Protein AF-A0A2W0ATB3-F1 (afdb_monomer_lite)

Structure (mmCIF, N/CA/C/O backbone):
data_AF-A0A2W0ATB3-F1
#
_entry.id   AF-A0A2W0ATB3-F1
#
loop_
_atom_site.group_PDB
_atom_site.id
_atom_site.type_symbol
_atom_site.label_atom_id
_atom_site.label_alt_id
_atom_site.label_comp_id
_atom_site.label_asym_id
_atom_site.label_entity_id
_atom_site.label_seq_id
_atom_site.pdbx_PDB_ins_code
_atom_site.Cartn_x
_atom_site.Cartn_y
_atom_site.Cartn_z
_atom_site.occupancy
_atom_site.B_iso_or_equiv
_atom_site.auth_seq_id
_atom_site.auth_comp_id
_atom_site.auth_asym_id
_atom_site.auth_atom_id
_atom_site.pdbx_PDB_model_num
ATOM 1 N N . MET A 1 1 ? 67.697 8.873 -53.283 1.00 38.81 1 MET A N 1
ATOM 2 C CA . MET A 1 1 ? 66.887 9.672 -52.336 1.00 38.81 1 MET A CA 1
ATOM 3 C C . MET A 1 1 ? 65.669 8.845 -51.968 1.00 38.81 1 MET A C 1
ATOM 5 O O . MET A 1 1 ? 64.974 8.389 -52.862 1.00 38.81 1 MET A O 1
ATOM 9 N N . SER A 1 2 ? 65.524 8.535 -50.680 1.00 44.28 2 SE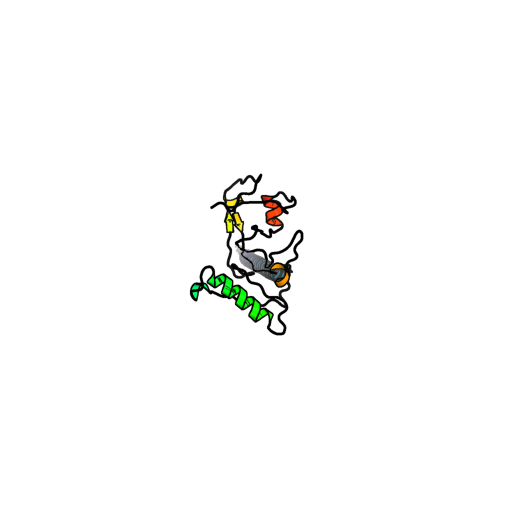R A N 1
ATOM 10 C CA . SER A 1 2 ? 64.507 7.636 -50.125 1.00 44.28 2 SER A CA 1
ATOM 11 C C . SER A 1 2 ? 63.321 8.458 -49.618 1.00 44.28 2 SER A C 1
ATOM 13 O O . SER A 1 2 ? 63.516 9.324 -48.772 1.00 44.28 2 SER A O 1
ATOM 15 N N . GLU A 1 3 ? 62.111 8.182 -50.102 1.00 46.44 3 GLU A N 1
ATOM 16 C CA . GLU A 1 3 ? 60.864 8.548 -49.421 1.00 46.44 3 GLU A CA 1
ATOM 17 C C . GLU A 1 3 ? 59.972 7.299 -49.367 1.00 46.44 3 GLU A C 1
ATOM 19 O O . GLU A 1 3 ? 59.231 6.989 -50.296 1.00 46.44 3 GLU A O 1
ATOM 24 N N . SER A 1 4 ? 60.048 6.563 -48.257 1.00 47.72 4 SER A N 1
ATOM 25 C CA . SER A 1 4 ? 59.028 5.585 -47.874 1.00 47.72 4 SER A CA 1
ATOM 26 C C . SER A 1 4 ? 58.082 6.265 -46.886 1.00 47.72 4 SER A C 1
ATOM 28 O O . SER A 1 4 ? 58.390 6.412 -45.704 1.00 47.72 4 SER A O 1
ATOM 30 N N . ARG A 1 5 ? 56.944 6.761 -47.385 1.00 52.16 5 ARG A N 1
ATOM 31 C CA . ARG A 1 5 ? 55.894 7.377 -46.562 1.00 52.16 5 ARG A CA 1
ATOM 32 C C . ARG A 1 5 ? 55.040 6.287 -45.917 1.00 52.16 5 ARG A C 1
ATOM 34 O O . ARG A 1 5 ? 54.257 5.614 -46.586 1.00 52.16 5 ARG A O 1
ATOM 41 N N . SER A 1 6 ? 55.159 6.150 -44.601 1.00 55.94 6 SER A N 1
ATOM 42 C CA . SER A 1 6 ? 54.369 5.261 -43.746 1.00 55.94 6 SER A CA 1
ATOM 43 C C . SER A 1 6 ? 52.888 5.675 -43.688 1.00 55.94 6 SER A C 1
ATOM 45 O O . SER A 1 6 ? 52.405 6.272 -42.733 1.00 55.94 6 SER A O 1
ATOM 47 N N . ARG A 1 7 ? 52.103 5.319 -44.711 1.00 55.59 7 ARG A N 1
ATOM 48 C CA . ARG A 1 7 ? 50.644 5.565 -44.752 1.00 55.59 7 ARG A CA 1
ATOM 49 C C . ARG A 1 7 ? 49.797 4.479 -44.063 1.00 55.59 7 ARG A C 1
ATOM 51 O O . ARG A 1 7 ? 48.604 4.387 -44.330 1.00 55.59 7 ARG A O 1
ATOM 58 N N . PHE A 1 8 ? 50.375 3.643 -43.194 1.00 56.94 8 PHE A N 1
ATOM 59 C CA . PHE A 1 8 ? 49.730 2.391 -42.756 1.00 56.94 8 PHE A CA 1
ATOM 60 C C . PHE A 1 8 ? 49.359 2.284 -41.263 1.00 56.94 8 PHE A C 1
ATOM 62 O O . PHE A 1 8 ? 49.040 1.194 -40.796 1.00 56.94 8 PHE A O 1
ATOM 69 N N . GLY A 1 9 ? 49.368 3.386 -40.505 1.00 58.66 9 GLY A N 1
ATOM 70 C CA . GLY A 1 9 ? 49.041 3.362 -39.066 1.00 58.66 9 GLY A CA 1
ATOM 71 C C . GLY A 1 9 ? 47.679 3.957 -38.694 1.00 58.66 9 GLY A C 1
ATOM 72 O O . GLY A 1 9 ? 46.966 3.409 -37.859 1.00 58.66 9 GLY A O 1
ATOM 73 N N . TRP A 1 10 ? 47.291 5.069 -39.322 1.00 60.72 10 TRP A N 1
ATOM 74 C CA . TRP A 1 10 ? 46.192 5.898 -38.808 1.00 60.72 10 TRP A CA 1
ATOM 75 C C . TRP A 1 10 ? 44.804 5.366 -39.183 1.00 60.72 10 TRP A C 1
ATOM 77 O O . TRP A 1 10 ? 43.914 5.319 -38.340 1.00 60.72 10 TRP A O 1
ATOM 87 N N . GLY A 1 11 ? 44.625 4.877 -40.416 1.00 67.12 11 GLY A N 1
ATOM 88 C CA . GLY A 1 11 ? 43.340 4.316 -40.858 1.00 67.12 11 GLY A CA 1
ATOM 89 C C . GLY A 1 11 ? 42.950 3.037 -40.109 1.00 67.12 11 GLY A C 1
ATOM 90 O O . GLY A 1 11 ? 41.789 2.848 -39.768 1.00 67.12 11 GLY A O 1
ATOM 91 N N . LYS A 1 12 ? 43.927 2.181 -39.779 1.00 72.75 12 LYS A N 1
ATOM 92 C CA . LYS A 1 12 ? 43.682 0.943 -39.024 1.00 72.75 12 LYS A CA 1
ATOM 93 C C . LYS A 1 12 ? 43.297 1.208 -37.570 1.00 72.75 12 LYS A C 1
ATOM 95 O O . LYS A 1 12 ? 42.426 0.518 -37.052 1.00 72.75 12 LYS A O 1
ATOM 100 N N . GLY A 1 13 ? 43.905 2.217 -36.941 1.00 79.69 13 GLY A N 1
ATOM 101 C CA . GLY A 1 13 ? 43.540 2.651 -35.591 1.00 79.69 13 GLY A CA 1
ATOM 102 C C . GLY A 1 13 ? 42.111 3.196 -35.520 1.00 79.69 13 GLY A C 1
ATOM 103 O O . GLY A 1 13 ? 41.363 2.829 -34.618 1.00 79.69 13 GLY A O 1
ATOM 104 N N . LEU A 1 14 ? 41.700 3.991 -36.515 1.00 83.25 14 LEU A N 1
ATOM 105 C CA . LEU A 1 14 ? 40.333 4.516 -36.606 1.00 83.25 14 LEU A CA 1
ATOM 106 C C . LEU A 1 14 ? 39.292 3.402 -36.799 1.00 83.25 14 LEU A C 1
ATOM 108 O O . LEU A 1 14 ? 38.273 3.400 -36.114 1.00 83.25 14 LEU A O 1
ATOM 112 N N . VAL A 1 15 ? 39.568 2.419 -37.663 1.00 86.75 15 VAL A N 1
ATOM 113 C CA . VAL A 1 15 ? 38.670 1.267 -37.872 1.00 86.75 15 VAL A CA 1
ATOM 114 C C . VAL A 1 15 ? 38.578 0.394 -36.618 1.00 86.75 15 VAL A C 1
ATOM 116 O O . VAL A 1 15 ? 37.482 0.006 -36.222 1.00 86.75 15 VAL A O 1
ATOM 119 N N . ALA A 1 16 ? 39.701 0.119 -35.947 1.00 88.00 16 ALA A N 1
ATOM 120 C CA . ALA A 1 16 ? 39.700 -0.640 -34.697 1.00 88.00 16 ALA A CA 1
ATOM 121 C C . ALA A 1 16 ? 38.907 0.079 -33.589 1.00 88.00 16 ALA A C 1
ATOM 123 O O . ALA A 1 16 ? 38.110 -0.553 -32.896 1.00 88.00 16 ALA A O 1
ATOM 124 N N . GLY A 1 17 ? 39.066 1.402 -33.469 1.00 90.00 17 GLY A N 1
ATOM 125 C CA . GLY A 1 17 ? 38.296 2.228 -32.538 1.00 90.00 17 GLY A CA 1
ATOM 126 C C . GLY A 1 17 ? 36.796 2.221 -32.842 1.00 90.00 17 GLY A C 1
ATOM 127 O O . GLY A 1 17 ? 35.985 2.069 -31.930 1.00 90.00 17 GLY A O 1
ATOM 128 N N . GLN A 1 18 ? 36.413 2.300 -34.119 1.00 89.56 18 GLN A N 1
ATOM 129 C CA . GLN A 1 18 ? 35.014 2.216 -34.540 1.00 89.56 18 GLN A CA 1
ATOM 130 C C . GLN A 1 18 ? 34.385 0.858 -34.195 1.00 89.56 18 GLN A C 1
ATOM 132 O O . GLN A 1 18 ? 33.261 0.810 -33.691 1.00 89.56 18 GLN A O 1
ATOM 137 N N . VAL A 1 19 ? 35.091 -0.249 -34.444 1.00 94.00 19 VAL A N 1
ATOM 138 C CA . VAL A 1 19 ? 34.594 -1.598 -34.124 1.00 94.00 19 VAL A CA 1
ATOM 139 C C . VAL A 1 19 ? 34.466 -1.783 -32.613 1.00 94.00 19 VAL A C 1
ATOM 141 O O . VAL A 1 19 ? 33.437 -2.272 -32.151 1.00 94.00 19 VAL A O 1
ATOM 144 N N . ALA A 1 20 ? 35.453 -1.334 -31.833 1.00 93.19 20 ALA A N 1
ATOM 145 C CA . ALA A 1 20 ? 35.390 -1.377 -30.373 1.00 93.19 20 ALA A CA 1
ATOM 146 C C . ALA A 1 20 ? 34.198 -0.570 -29.828 1.00 93.19 20 ALA A C 1
ATOM 148 O O . ALA A 1 20 ? 33.456 -1.067 -28.982 1.00 93.19 20 ALA A O 1
ATOM 149 N N . LEU A 1 21 ? 33.963 0.635 -30.362 1.00 93.62 21 LEU A N 1
ATOM 150 C CA . LEU A 1 21 ? 32.813 1.463 -29.995 1.00 93.62 21 LEU A CA 1
ATOM 151 C C . LEU A 1 21 ? 31.482 0.798 -30.381 1.00 93.62 21 LEU A C 1
ATOM 153 O O . LEU A 1 21 ? 30.543 0.798 -29.591 1.00 93.62 21 LEU A O 1
ATOM 157 N N . SER A 1 22 ? 31.411 0.179 -31.563 1.00 95.38 22 SER A N 1
ATOM 158 C CA . SER A 1 22 ? 30.210 -0.533 -32.026 1.00 95.38 22 SER A CA 1
ATOM 159 C C . SER A 1 22 ? 29.881 -1.727 -31.128 1.00 95.38 22 SER A C 1
ATOM 161 O O . SER A 1 22 ? 28.726 -1.924 -30.757 1.00 95.38 22 SER A O 1
ATOM 163 N N . LEU A 1 23 ? 30.898 -2.500 -30.730 1.00 95.25 23 LEU A N 1
ATOM 164 C CA . LEU A 1 23 ? 30.738 -3.617 -29.799 1.00 95.25 23 LEU A CA 1
ATOM 165 C C . LEU A 1 23 ? 30.301 -3.133 -28.416 1.00 95.25 23 LEU A C 1
ATOM 167 O O . LEU A 1 23 ? 29.396 -3.721 -27.834 1.00 95.25 23 LEU A O 1
ATOM 171 N N . LEU A 1 24 ? 30.889 -2.045 -27.911 1.00 96.44 24 LEU A N 1
ATOM 172 C CA . LEU A 1 24 ? 30.501 -1.452 -26.630 1.00 96.44 24 LEU A CA 1
ATOM 173 C C . LEU A 1 24 ? 29.018 -1.057 -26.622 1.00 96.44 24 LEU A C 1
ATOM 175 O O . LEU A 1 24 ? 28.293 -1.407 -25.691 1.00 96.44 24 LEU A O 1
ATOM 179 N N . VAL A 1 25 ? 28.557 -0.378 -27.678 1.00 95.19 25 VAL A N 1
ATOM 180 C CA . VAL A 1 25 ? 27.145 0.002 -27.836 1.00 95.19 25 VAL A CA 1
ATOM 181 C C . VAL A 1 25 ? 26.253 -1.236 -27.922 1.00 95.19 25 VAL A C 1
ATOM 183 O O . VAL A 1 25 ? 25.207 -1.276 -27.276 1.00 95.19 25 VAL A O 1
ATOM 186 N N . LEU A 1 26 ? 26.671 -2.270 -28.655 1.00 96.31 26 LEU A N 1
ATOM 187 C CA . LEU A 1 26 ? 25.910 -3.513 -28.776 1.00 96.31 26 LEU A CA 1
ATOM 188 C C . LEU A 1 26 ? 25.782 -4.244 -27.430 1.00 96.31 26 LEU A C 1
ATOM 190 O O . LEU A 1 26 ? 24.696 -4.708 -27.087 1.00 96.31 26 LEU A O 1
ATOM 194 N N . PHE A 1 27 ? 26.857 -4.306 -26.639 1.00 96.06 27 PHE A N 1
ATOM 195 C CA . PHE A 1 27 ? 26.821 -4.880 -25.293 1.00 96.06 27 PHE A CA 1
ATOM 196 C C . PHE A 1 27 ? 25.926 -4.072 -24.352 1.00 96.06 27 PHE A C 1
ATOM 198 O O . PHE A 1 27 ? 25.126 -4.663 -23.626 1.00 96.06 27 PHE A O 1
ATOM 205 N N . ALA A 1 28 ? 26.012 -2.739 -24.386 1.00 94.44 28 ALA A N 1
ATOM 206 C CA . ALA A 1 28 ? 25.151 -1.871 -23.587 1.00 94.44 28 ALA A CA 1
ATOM 207 C C . ALA A 1 28 ? 23.667 -2.053 -23.953 1.00 94.44 28 ALA A C 1
ATOM 209 O O . ALA A 1 28 ? 22.832 -2.225 -23.066 1.00 94.44 28 ALA A O 1
ATOM 210 N N . ALA A 1 29 ? 23.344 -2.100 -25.249 1.00 94.56 29 ALA A N 1
ATOM 211 C CA . ALA A 1 29 ? 21.990 -2.353 -25.733 1.00 94.56 29 ALA A CA 1
ATOM 212 C C . ALA A 1 29 ? 21.489 -3.750 -25.331 1.00 94.56 29 ALA A C 1
ATOM 214 O O . ALA A 1 29 ? 20.369 -3.886 -24.845 1.00 94.56 29 ALA A O 1
ATOM 215 N N . GLY A 1 30 ? 22.324 -4.785 -25.465 1.00 94.56 30 GLY A N 1
ATOM 216 C CA . GLY A 1 30 ? 21.983 -6.150 -25.057 1.00 94.56 30 GLY A CA 1
ATOM 217 C C . GLY A 1 30 ? 21.728 -6.277 -23.552 1.00 94.56 30 GLY A C 1
ATOM 218 O O . GLY A 1 30 ? 20.759 -6.916 -23.141 1.00 94.56 30 GLY A O 1
ATOM 219 N N . LEU A 1 31 ? 22.547 -5.624 -22.722 1.00 92.44 31 LEU A N 1
ATOM 220 C CA . LEU A 1 31 ? 22.335 -5.556 -21.274 1.00 92.44 31 LEU A CA 1
ATOM 221 C C . LEU A 1 31 ? 21.056 -4.798 -20.919 1.00 92.44 31 LEU A C 1
ATOM 223 O O . LEU A 1 31 ? 20.327 -5.241 -20.034 1.00 92.44 31 LEU A O 1
ATOM 227 N N . LEU A 1 32 ? 20.753 -3.702 -21.619 1.00 92.31 32 LEU A N 1
ATOM 228 C CA . LEU A 1 32 ? 19.523 -2.943 -21.409 1.00 92.31 32 LEU A CA 1
ATOM 229 C C . LEU A 1 32 ? 18.286 -3.780 -21.751 1.00 92.31 32 LEU A C 1
ATOM 231 O O . LEU A 1 32 ? 17.360 -3.844 -20.948 1.00 92.31 32 LEU A O 1
ATOM 235 N N . VAL A 1 33 ? 18.291 -4.475 -22.893 1.00 91.06 33 VAL A N 1
ATOM 236 C CA . VAL A 1 33 ? 17.203 -5.383 -23.290 1.00 91.06 33 VAL A CA 1
ATOM 237 C C . VAL A 1 33 ? 17.038 -6.506 -22.270 1.00 91.06 33 VAL A C 1
ATOM 239 O O . VAL A 1 33 ? 15.920 -6.770 -21.839 1.00 91.06 33 VAL A O 1
ATOM 242 N N . ARG A 1 34 ? 18.136 -7.130 -21.827 1.00 87.25 34 ARG A N 1
ATOM 243 C CA . ARG A 1 34 ? 18.094 -8.183 -20.802 1.00 87.25 34 ARG A CA 1
ATOM 244 C C . ARG A 1 34 ? 17.572 -7.663 -19.462 1.00 87.25 34 ARG A C 1
ATOM 246 O O . ARG A 1 34 ? 16.791 -8.344 -18.808 1.00 87.25 34 ARG A O 1
ATOM 253 N N . SER A 1 35 ? 17.994 -6.469 -19.054 1.00 84.06 35 SER A N 1
ATOM 254 C CA . SER A 1 35 ? 17.520 -5.815 -17.832 1.00 84.06 35 SER A CA 1
ATOM 255 C C . SER A 1 35 ? 16.022 -5.524 -17.916 1.00 84.06 35 SER A C 1
ATOM 257 O O . SER A 1 35 ? 15.269 -5.882 -17.015 1.00 84.06 35 SER A O 1
ATOM 259 N N . LEU A 1 36 ? 15.567 -4.966 -19.040 1.00 82.69 36 LEU A N 1
ATOM 260 C CA . LEU A 1 36 ? 14.157 -4.676 -19.268 1.00 82.69 36 LEU A CA 1
ATOM 261 C C . LEU A 1 36 ? 13.312 -5.955 -19.293 1.00 82.69 36 LEU A C 1
ATOM 263 O O . LEU A 1 36 ? 12.252 -5.992 -18.677 1.00 82.69 36 LEU A O 1
ATOM 267 N N . GLN A 1 37 ? 13.800 -7.018 -19.939 1.00 81.44 37 GLN A N 1
ATOM 268 C CA . GLN A 1 37 ? 13.161 -8.334 -19.910 1.00 81.44 37 GLN A CA 1
ATOM 269 C C . GLN A 1 37 ? 13.061 -8.869 -18.485 1.00 81.44 37 GLN A C 1
ATOM 271 O O . GLN A 1 37 ? 11.971 -9.253 -18.079 1.00 81.44 37 GLN A O 1
ATOM 276 N N . ASN A 1 38 ? 14.149 -8.820 -17.709 1.00 76.88 38 ASN A N 1
ATOM 277 C CA . ASN A 1 38 ? 14.140 -9.247 -16.312 1.00 76.88 38 ASN A CA 1
ATOM 278 C C . ASN A 1 38 ? 13.086 -8.490 -15.502 1.00 76.88 38 ASN A C 1
ATOM 280 O O . ASN A 1 38 ? 12.315 -9.134 -14.803 1.00 76.88 38 ASN A O 1
ATOM 284 N N . VAL A 1 39 ? 13.009 -7.161 -15.637 1.00 71.38 39 VAL A N 1
ATOM 285 C CA . VAL A 1 39 ? 12.002 -6.331 -14.955 1.00 71.38 39 VAL A CA 1
ATOM 286 C C . VAL A 1 39 ? 10.584 -6.679 -15.417 1.00 71.38 39 VAL A C 1
ATOM 288 O O . VAL A 1 39 ? 9.669 -6.740 -14.602 1.00 71.38 39 VAL A O 1
ATOM 291 N N . MET A 1 40 ? 10.374 -6.949 -16.707 1.00 65.75 40 MET A N 1
ATOM 292 C CA . MET A 1 40 ? 9.057 -7.326 -17.232 1.00 65.75 40 MET A CA 1
ATOM 293 C C . MET A 1 40 ? 8.606 -8.719 -16.772 1.00 65.75 40 MET A C 1
ATOM 295 O O . MET A 1 40 ? 7.416 -8.909 -16.514 1.00 65.75 40 MET A O 1
ATOM 299 N N . THR A 1 41 ? 9.536 -9.672 -16.657 1.00 62.84 41 THR A N 1
ATOM 300 C CA . THR A 1 41 ? 9.275 -11.053 -16.217 1.00 62.84 41 THR A CA 1
ATOM 301 C C . THR A 1 41 ? 9.369 -11.245 -14.710 1.00 62.84 41 THR A C 1
ATOM 303 O O . THR A 1 41 ? 9.078 -12.336 -14.226 1.00 62.84 41 THR A O 1
ATOM 306 N N . GLN A 1 42 ? 9.813 -10.227 -13.968 1.00 56.12 42 GLN A N 1
ATOM 307 C CA . GLN A 1 42 ? 9.935 -10.314 -12.523 1.00 56.12 42 GLN A CA 1
ATOM 308 C C . GLN A 1 42 ? 8.549 -10.566 -11.937 1.00 56.12 42 GLN A C 1
ATOM 310 O O . GLN A 1 42 ? 7.590 -9.857 -12.236 1.00 56.12 42 GLN A O 1
ATOM 315 N N . ASP A 1 43 ? 8.438 -11.619 -11.140 1.00 55.03 43 ASP A N 1
ATOM 316 C CA . ASP A 1 43 ? 7.202 -11.974 -10.467 1.00 55.03 43 ASP A CA 1
ATOM 317 C C . ASP A 1 43 ? 7.001 -10.958 -9.338 1.00 55.03 43 ASP A C 1
ATOM 319 O O . ASP A 1 43 ? 7.603 -11.052 -8.271 1.00 55.03 43 ASP A O 1
ATOM 323 N N . PHE A 1 44 ? 6.231 -9.902 -9.597 1.00 56.06 44 PHE A N 1
ATOM 324 C CA . PHE A 1 44 ? 6.037 -8.808 -8.641 1.00 56.06 44 PHE A CA 1
ATOM 325 C C . PHE A 1 44 ? 5.181 -9.216 -7.420 1.00 56.06 44 PHE A C 1
ATOM 327 O O . PHE A 1 44 ? 4.766 -8.357 -6.643 1.00 56.06 44 PHE A O 1
ATOM 334 N N . GLY A 1 45 ? 4.885 -10.510 -7.257 1.00 54.97 45 GLY A N 1
ATOM 335 C CA . GLY A 1 45 ? 4.111 -11.035 -6.135 1.00 54.97 45 GLY A CA 1
ATOM 336 C C . GLY A 1 45 ? 2.605 -10.779 -6.230 1.00 54.97 45 GLY A C 1
ATOM 337 O O . GLY A 1 45 ? 1.922 -10.891 -5.220 1.00 54.97 45 GLY A O 1
ATOM 338 N N . TYR A 1 46 ? 2.076 -10.444 -7.415 1.00 57.44 46 TYR A N 1
ATOM 339 C CA . TYR A 1 46 ? 0.634 -10.312 -7.666 1.00 57.44 46 TYR A CA 1
ATOM 340 C C . TYR A 1 46 ? 0.207 -11.022 -8.958 1.00 57.44 46 TYR A C 1
ATOM 342 O O . TYR A 1 46 ? 0.920 -11.033 -9.964 1.00 57.44 46 TYR A O 1
ATOM 350 N N . GLN A 1 47 ? -0.996 -11.608 -8.954 1.00 57.69 47 GLN A N 1
ATOM 351 C CA . GLN A 1 47 ? -1.536 -12.356 -10.095 1.00 57.69 47 GLN A CA 1
ATOM 352 C C . GLN A 1 47 ? -2.004 -11.415 -11.220 1.00 57.69 47 GLN A C 1
ATOM 354 O O . GLN A 1 47 ? -3.195 -11.140 -11.362 1.00 57.69 47 GLN A O 1
ATOM 359 N N . ARG A 1 48 ? -1.075 -10.964 -12.075 1.00 60.56 48 ARG A N 1
ATOM 360 C CA .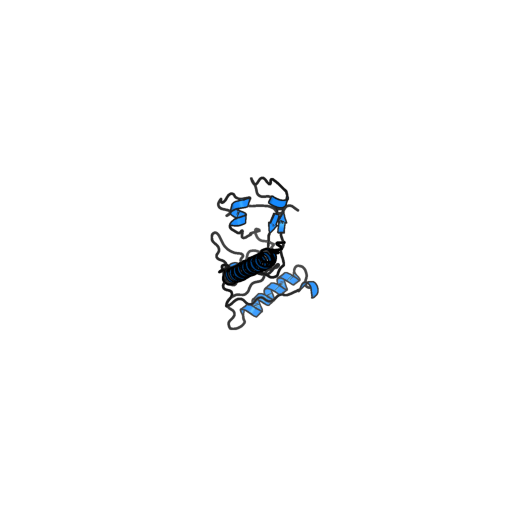 ARG A 1 48 ? -1.368 -10.104 -13.244 1.00 60.56 48 ARG A CA 1
ATOM 361 C C . ARG A 1 48 ? -2.470 -10.643 -14.156 1.00 60.56 48 ARG A C 1
ATOM 363 O O . ARG A 1 48 ? -3.270 -9.875 -14.676 1.00 60.56 48 ARG A O 1
ATOM 370 N N . ASN A 1 49 ? -2.548 -11.961 -14.328 1.00 63.72 49 ASN A N 1
ATOM 371 C CA . ASN A 1 49 ? -3.372 -12.565 -15.380 1.00 63.72 49 ASN A CA 1
ATOM 372 C C . ASN A 1 49 ? -4.891 -12.493 -15.129 1.00 63.72 49 ASN A C 1
ATOM 374 O O . ASN A 1 49 ? -5.655 -12.957 -15.973 1.00 63.72 49 ASN A O 1
ATOM 378 N N . ARG A 1 50 ? -5.348 -11.979 -13.976 1.00 77.50 50 ARG A N 1
ATOM 379 C CA . ARG A 1 50 ? -6.780 -11.910 -13.620 1.00 77.50 50 ARG A CA 1
ATOM 380 C C . ARG A 1 50 ? -7.174 -10.624 -12.883 1.00 77.50 50 ARG A C 1
ATOM 382 O O . ARG A 1 50 ? -8.202 -10.618 -12.209 1.00 77.50 50 ARG A O 1
ATOM 389 N N . LEU A 1 51 ? -6.371 -9.565 -12.995 1.00 85.38 51 LEU A N 1
ATOM 390 C CA . LEU A 1 51 ? -6.641 -8.269 -12.372 1.00 85.38 51 LEU A CA 1
ATOM 391 C C . LEU A 1 51 ? -7.057 -7.253 -13.441 1.00 85.38 51 LEU A C 1
ATOM 393 O O . LEU A 1 51 ? -6.333 -7.035 -14.409 1.00 85.38 51 LEU A O 1
ATOM 397 N N . VAL A 1 52 ? -8.215 -6.623 -13.251 1.00 88.06 52 VAL A N 1
ATOM 398 C CA . VAL A 1 52 ? -8.674 -5.496 -14.072 1.00 88.06 52 VAL A CA 1
ATOM 399 C C . VAL A 1 52 ? -8.588 -4.239 -13.222 1.00 88.06 52 VAL A C 1
ATOM 401 O O . VAL A 1 52 ? -9.160 -4.190 -12.136 1.00 88.06 52 VAL A O 1
ATOM 404 N N . ILE A 1 53 ? -7.871 -3.233 -13.718 1.00 88.50 53 ILE A N 1
ATOM 405 C CA . ILE A 1 53 ? -7.715 -1.939 -13.052 1.00 88.50 53 ILE A CA 1
ATOM 406 C C . ILE A 1 53 ? -8.523 -0.911 -13.839 1.00 88.50 53 ILE A C 1
ATOM 408 O O . ILE A 1 53 ? -8.299 -0.721 -15.034 1.00 88.50 53 ILE A O 1
ATOM 412 N N . ALA A 1 54 ? -9.457 -0.249 -13.162 1.00 88.44 54 ALA A N 1
ATOM 413 C CA . ALA A 1 54 ? -10.218 0.866 -13.706 1.00 88.44 54 ALA A CA 1
ATOM 414 C C . ALA A 1 54 ? -9.905 2.118 -12.888 1.00 88.44 54 ALA A C 1
ATOM 416 O O . ALA A 1 54 ? -10.067 2.122 -11.668 1.00 88.44 54 ALA A O 1
ATOM 417 N N . ARG A 1 55 ? -9.450 3.177 -13.561 1.00 87.19 55 ARG A N 1
ATOM 418 C CA . ARG A 1 55 ? -9.204 4.472 -12.925 1.00 87.19 55 ARG A CA 1
ATOM 419 C C . ARG A 1 55 ? -10.475 5.305 -12.992 1.00 87.19 55 ARG A C 1
ATOM 421 O O . ARG A 1 55 ? -11.055 5.465 -14.063 1.00 87.19 55 ARG A O 1
ATOM 428 N N . LEU A 1 56 ? -10.880 5.831 -11.847 1.00 84.88 56 LEU A N 1
ATOM 429 C CA . LEU A 1 56 ? -12.020 6.725 -11.714 1.00 84.88 56 LEU A CA 1
ATOM 430 C C . LEU A 1 56 ? -11.523 8.042 -11.131 1.00 84.88 56 LEU A C 1
ATOM 432 O O . LEU A 1 56 ? -10.631 8.042 -10.285 1.00 84.88 56 LEU A O 1
ATOM 436 N N . ASP A 1 57 ? -12.123 9.142 -11.571 1.00 85.62 57 ASP A N 1
ATOM 437 C CA . ASP A 1 57 ? -11.919 10.468 -10.992 1.00 85.62 57 ASP A CA 1
ATOM 438 C C . ASP A 1 57 ? -13.277 11.008 -10.517 1.00 85.62 57 ASP A C 1
ATOM 440 O O . ASP A 1 57 ? -13.988 11.690 -11.263 1.00 85.62 57 ASP A O 1
ATOM 444 N N . PRO A 1 58 ? -13.722 10.624 -9.308 1.00 83.12 58 PRO A N 1
ATOM 445 C CA . PRO A 1 58 ? -15.048 10.998 -8.847 1.00 83.12 58 PRO A CA 1
ATOM 446 C C . PRO A 1 58 ? -15.086 12.431 -8.303 1.00 83.12 58 PRO A C 1
ATOM 448 O O . PRO A 1 58 ? -16.162 13.030 -8.276 1.00 83.12 58 PRO A O 1
ATOM 451 N N . THR A 1 59 ? -13.940 13.010 -7.923 1.00 83.94 59 THR A N 1
ATOM 452 C CA . THR A 1 59 ? -13.856 14.412 -7.487 1.00 83.94 59 THR A CA 1
ATOM 453 C C . THR A 1 59 ? -14.119 15.350 -8.66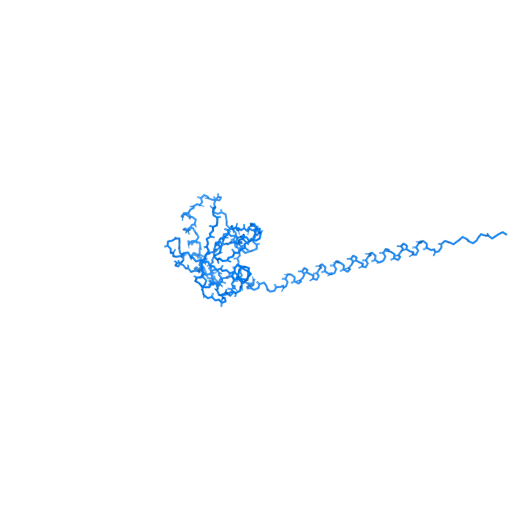1 1.00 83.94 59 THR A C 1
ATOM 455 O O . THR A 1 59 ? -14.898 16.293 -8.511 1.00 83.94 59 THR A O 1
ATOM 458 N N . ALA A 1 60 ? -13.604 15.040 -9.859 1.00 83.81 60 ALA A N 1
ATOM 459 C CA . ALA A 1 60 ? -13.959 15.750 -11.091 1.00 83.81 60 ALA A CA 1
ATOM 460 C C . ALA A 1 60 ? -15.467 15.677 -11.413 1.00 83.81 60 ALA A C 1
ATOM 462 O O . ALA A 1 60 ? -16.026 16.598 -12.007 1.00 83.81 60 ALA A O 1
ATOM 463 N N . ALA A 1 61 ? -16.146 14.612 -10.974 1.00 84.06 61 ALA A N 1
ATOM 464 C CA . ALA A 1 61 ? -17.595 14.440 -11.091 1.00 84.06 61 ALA A CA 1
ATOM 465 C C . ALA A 1 61 ? -18.397 15.038 -9.910 1.00 84.06 61 ALA A C 1
ATOM 467 O O . ALA A 1 61 ? -19.615 14.866 -9.845 1.00 84.06 61 ALA A O 1
ATOM 468 N N . GLY A 1 62 ? -17.745 15.738 -8.973 1.00 84.44 62 GLY A N 1
ATOM 469 C CA . GLY A 1 62 ? -18.386 16.416 -7.840 1.00 84.44 62 GLY A CA 1
ATOM 470 C C . GLY A 1 62 ? -18.684 15.532 -6.621 1.00 84.44 62 GLY A C 1
ATOM 471 O O . GLY A 1 62 ? -19.407 15.959 -5.715 1.00 84.44 62 GLY A O 1
ATOM 472 N N . TYR A 1 63 ? -18.150 14.309 -6.567 1.00 85.50 63 TYR A N 1
ATOM 473 C CA . TYR A 1 63 ? -18.236 13.448 -5.387 1.00 85.50 63 TYR A CA 1
ATOM 474 C C . TYR A 1 63 ? -17.107 13.781 -4.413 1.00 85.50 63 TYR A C 1
ATOM 476 O O . TYR A 1 63 ? -15.943 13.560 -4.719 1.00 85.50 63 TYR A O 1
ATOM 484 N N . ASN A 1 64 ? -17.464 14.258 -3.219 1.00 84.19 64 ASN A N 1
ATOM 485 C CA . ASN A 1 64 ? -16.524 14.620 -2.156 1.00 84.19 64 ASN A CA 1
ATOM 486 C C . ASN A 1 64 ? -16.984 14.049 -0.805 1.00 84.19 64 ASN A C 1
ATOM 488 O O . ASN A 1 64 ? -18.180 13.811 -0.603 1.00 84.19 64 ASN A O 1
ATOM 492 N N . GLY A 1 65 ? -16.042 13.865 0.126 1.00 82.19 65 GLY A N 1
ATOM 493 C CA . GLY A 1 65 ? -16.319 13.435 1.502 1.00 82.19 65 GLY A CA 1
ATOM 494 C C . GLY A 1 65 ? -17.151 12.151 1.569 1.00 82.19 65 GLY A C 1
ATOM 495 O O . GLY A 1 65 ? -16.872 11.182 0.865 1.00 82.19 65 GLY A O 1
ATOM 496 N N . ASP A 1 66 ? -18.224 12.161 2.361 1.00 82.56 66 ASP A N 1
ATOM 497 C CA . ASP A 1 66 ? -19.096 10.993 2.565 1.00 82.56 66 ASP A CA 1
ATOM 498 C C . ASP A 1 66 ? -19.715 10.449 1.269 1.00 82.56 66 ASP A C 1
ATOM 500 O O . ASP A 1 66 ? -19.938 9.243 1.137 1.00 82.56 66 ASP A O 1
ATOM 504 N N . ARG A 1 67 ? -19.949 11.309 0.265 1.00 85.94 67 ARG A N 1
ATOM 505 C CA . ARG A 1 67 ? -20.477 10.870 -1.038 1.00 85.94 67 ARG A CA 1
ATOM 506 C C . ARG A 1 67 ? -19.485 9.991 -1.791 1.00 85.94 67 ARG A C 1
ATOM 508 O O . ARG A 1 67 ? -19.912 9.097 -2.514 1.00 85.94 67 ARG A O 1
ATOM 515 N N . MET A 1 68 ? -18.184 10.227 -1.612 1.00 86.12 68 MET A N 1
ATOM 516 C CA . MET A 1 68 ? -17.131 9.401 -2.202 1.00 86.12 68 MET A CA 1
ATOM 517 C C . MET A 1 68 ? -17.170 7.984 -1.628 1.00 86.12 68 MET A C 1
ATOM 519 O O . MET A 1 68 ? -17.143 7.006 -2.374 1.00 86.12 68 MET A O 1
ATOM 523 N N . LYS A 1 69 ? -17.296 7.875 -0.300 1.00 82.75 69 LYS A N 1
ATOM 524 C CA . LYS A 1 69 ? -17.375 6.588 0.396 1.00 82.75 69 LYS A CA 1
ATOM 525 C C . LYS A 1 69 ? -18.592 5.783 -0.062 1.00 82.75 69 LYS A C 1
ATOM 527 O O . LYS A 1 69 ? -18.451 4.625 -0.444 1.00 82.75 69 LYS A O 1
ATOM 532 N N . LEU A 1 70 ? -19.765 6.419 -0.100 1.00 87.31 70 LEU A N 1
ATOM 533 C CA . LEU A 1 70 ? -20.998 5.779 -0.569 1.00 87.31 70 LEU A CA 1
ATOM 534 C C . LEU A 1 70 ? -20.892 5.316 -2.027 1.00 87.31 70 LEU A C 1
ATOM 536 O O . LEU A 1 70 ? -21.350 4.225 -2.361 1.00 87.31 70 LEU A O 1
ATOM 540 N N . LEU A 1 71 ? -20.270 6.119 -2.897 1.00 90.31 71 LEU A N 1
ATOM 541 C CA . LEU A 1 71 ? -20.031 5.734 -4.286 1.00 90.31 71 LEU A CA 1
ATOM 542 C C . LEU A 1 71 ? -19.133 4.492 -4.371 1.00 90.31 71 LEU A C 1
ATOM 544 O O . LEU A 1 71 ? -19.465 3.553 -5.092 1.00 90.31 71 LEU A O 1
ATOM 548 N N . ALA A 1 72 ? -18.027 4.465 -3.623 1.00 88.81 72 ALA A N 1
ATOM 549 C CA . ALA A 1 72 ? -17.110 3.329 -3.603 1.00 88.81 72 ALA A CA 1
ATOM 550 C C . ALA A 1 72 ? -17.813 2.040 -3.140 1.00 88.81 72 ALA A C 1
ATOM 552 O O . ALA A 1 72 ? -17.714 1.013 -3.811 1.00 88.81 72 ALA A O 1
ATOM 553 N N . GLU A 1 73 ? -18.595 2.101 -2.059 1.00 88.88 73 GLU A N 1
ATOM 554 C CA . GLU A 1 73 ? -19.378 0.965 -1.552 1.00 88.88 73 GLU A CA 1
ATOM 555 C C . GLU A 1 73 ? -20.399 0.453 -2.584 1.00 88.88 73 GLU A C 1
ATOM 557 O O . GLU A 1 73 ? -20.519 -0.757 -2.810 1.00 88.88 73 GLU A O 1
ATOM 562 N N . GLN A 1 74 ? -21.108 1.362 -3.262 1.00 91.81 74 GLN A N 1
ATOM 563 C CA . GLN A 1 74 ? -22.071 1.007 -4.307 1.00 91.81 74 GLN A CA 1
ATOM 564 C C . GLN A 1 74 ? -21.399 0.371 -5.527 1.00 91.81 74 GLN A C 1
ATOM 566 O O . GLN A 1 74 ? -21.916 -0.612 -6.065 1.00 91.81 74 GLN A O 1
ATOM 571 N N . LEU A 1 75 ? -20.258 0.910 -5.965 1.00 92.56 75 LEU A N 1
ATOM 572 C CA . LEU A 1 75 ? -19.491 0.371 -7.088 1.00 92.56 75 LEU A CA 1
ATOM 573 C C . LEU A 1 75 ? -18.967 -1.026 -6.770 1.00 92.56 75 LEU A C 1
ATOM 575 O O . LEU A 1 75 ? -19.190 -1.946 -7.555 1.00 92.56 75 LEU A O 1
ATOM 579 N N . VAL A 1 76 ? -18.346 -1.208 -5.601 1.00 92.94 76 VAL A N 1
ATOM 580 C CA . VAL A 1 76 ? -17.863 -2.519 -5.149 1.00 92.94 76 VAL A CA 1
ATOM 581 C C . VAL A 1 76 ? -19.008 -3.525 -5.129 1.00 92.94 76 VAL A C 1
ATOM 583 O O . VAL A 1 76 ? -18.881 -4.594 -5.719 1.00 92.94 76 VAL A O 1
ATOM 586 N N . THR A 1 77 ? -20.149 -3.165 -4.537 1.00 93.38 77 THR A N 1
ATOM 587 C CA . THR A 1 77 ? -21.312 -4.060 -4.429 1.00 93.38 77 THR A CA 1
ATOM 588 C C . THR A 1 77 ? -21.864 -4.462 -5.800 1.00 93.38 77 THR A C 1
ATOM 590 O O . THR A 1 77 ? -22.139 -5.638 -6.037 1.00 93.38 77 THR A O 1
ATOM 593 N N . ARG A 1 78 ? -22.008 -3.508 -6.731 1.00 94.44 78 ARG A N 1
ATOM 594 C CA . ARG A 1 78 ? -22.538 -3.772 -8.082 1.00 94.44 78 ARG A CA 1
ATOM 595 C C . ARG A 1 78 ? -21.578 -4.575 -8.957 1.00 94.44 78 ARG A C 1
ATOM 597 O O . ARG A 1 78 ? -22.021 -5.410 -9.738 1.00 94.44 78 ARG A O 1
ATOM 604 N N . ILE A 1 79 ? -20.276 -4.319 -8.863 1.00 94.19 79 ILE A N 1
ATOM 605 C CA . ILE A 1 79 ? -19.286 -5.060 -9.651 1.00 94.19 79 ILE A CA 1
ATOM 606 C C . ILE A 1 79 ? -19.131 -6.470 -9.073 1.00 94.19 79 ILE A C 1
ATOM 608 O O . ILE A 1 79 ? -19.093 -7.435 -9.831 1.00 94.19 79 ILE A O 1
ATOM 612 N N . ALA A 1 80 ? -19.123 -6.617 -7.745 1.00 93.19 80 ALA A N 1
ATOM 613 C CA . ALA A 1 80 ? -19.009 -7.917 -7.088 1.00 93.19 80 ALA A CA 1
ATOM 614 C C . ALA A 1 80 ? -20.188 -8.857 -7.392 1.00 93.19 80 ALA A C 1
ATOM 616 O O . ALA A 1 80 ? -20.006 -10.071 -7.377 1.00 93.19 80 ALA A O 1
ATOM 617 N N . SER A 1 81 ? -21.377 -8.327 -7.702 1.00 94.31 81 SER A N 1
ATOM 618 C CA . SER A 1 81 ? -22.533 -9.141 -8.101 1.00 94.31 81 SER A CA 1
ATOM 619 C C . SER A 1 81 ? -22.510 -9.590 -9.568 1.00 94.31 81 SER A C 1
ATOM 621 O O . SER A 1 81 ? -23.379 -10.356 -9.989 1.00 94.31 81 SER A O 1
ATOM 623 N N . SER A 1 82 ? -21.530 -9.143 -10.360 1.00 94.69 82 SER A N 1
ATOM 624 C CA . SER A 1 82 ? -21.417 -9.519 -11.770 1.00 94.69 82 SER A CA 1
ATOM 625 C C . SER A 1 82 ? -20.829 -10.931 -11.938 1.00 94.69 82 SER A C 1
ATOM 627 O O . SER A 1 82 ? -19.830 -11.264 -11.294 1.00 94.69 82 SER A O 1
ATOM 629 N N . PRO A 1 83 ? -21.383 -11.775 -12.833 1.00 93.38 83 PRO A N 1
ATOM 630 C CA . PRO A 1 83 ? -20.852 -13.114 -13.081 1.00 93.38 83 PRO A CA 1
ATOM 631 C C . PRO A 1 83 ? -19.375 -13.097 -13.498 1.00 93.38 83 PRO A C 1
ATOM 633 O O . PRO A 1 83 ? -18.966 -12.314 -14.351 1.00 93.38 83 PRO A O 1
ATOM 636 N N . GLY A 1 84 ? -18.572 -13.989 -12.913 1.00 89.62 84 GLY A N 1
ATOM 637 C CA . GLY A 1 84 ? -17.136 -14.107 -13.201 1.00 89.62 84 GLY A CA 1
ATOM 638 C C . GLY A 1 84 ? -16.233 -13.191 -12.367 1.00 89.62 84 GLY A C 1
ATOM 639 O O . GLY A 1 84 ? -15.014 -13.380 -12.374 1.00 89.62 84 GLY A O 1
ATOM 640 N N . VAL A 1 85 ? -16.800 -12.257 -11.599 1.00 92.44 85 VAL 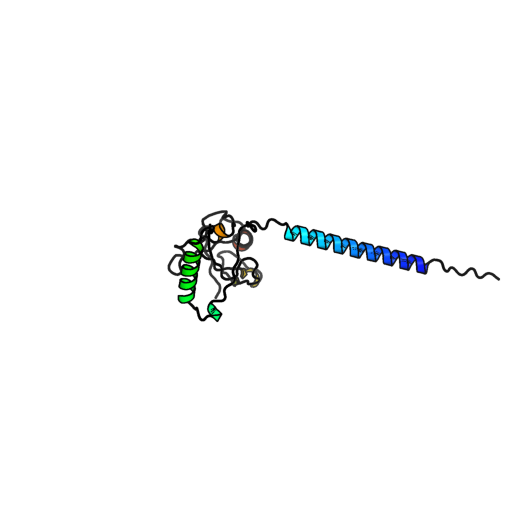A N 1
ATOM 641 C CA . VAL A 1 85 ? -16.047 -11.445 -10.638 1.00 92.44 85 VAL A CA 1
ATOM 642 C C . VAL A 1 85 ? -15.834 -12.243 -9.353 1.00 92.44 85 VAL A C 1
ATOM 644 O O . VAL A 1 85 ? -16.777 -12.722 -8.734 1.00 92.44 85 VAL A O 1
ATOM 647 N N . ARG A 1 86 ? -14.569 -12.405 -8.951 1.00 90.56 86 ARG A N 1
ATOM 648 C CA . ARG A 1 86 ? -14.191 -13.131 -7.723 1.00 90.56 86 ARG A CA 1
ATOM 649 C C . ARG A 1 86 ? -14.021 -12.211 -6.517 1.00 90.56 86 ARG A C 1
ATOM 651 O O . ARG A 1 86 ? -14.318 -12.609 -5.399 1.00 90.56 86 ARG A O 1
ATOM 658 N N . SER A 1 87 ? -13.500 -11.012 -6.742 1.00 91.56 87 SER A N 1
ATOM 659 C CA . SER A 1 87 ? -13.197 -10.032 -5.701 1.00 91.56 87 SER A CA 1
ATOM 660 C C . SER A 1 87 ? -13.118 -8.644 -6.321 1.00 91.56 87 SER A C 1
ATOM 662 O O . SER A 1 87 ? -12.630 -8.501 -7.442 1.00 91.56 87 SER A O 1
ATOM 664 N N . VAL A 1 88 ? -13.560 -7.632 -5.579 1.00 94.06 88 VAL A N 1
ATOM 665 C CA . VAL A 1 88 ? -13.492 -6.220 -5.970 1.00 94.06 88 VAL A CA 1
ATOM 666 C C . VAL A 1 88 ? -13.014 -5.422 -4.771 1.00 94.06 88 VAL A C 1
ATOM 668 O O . VAL A 1 88 ? -13.404 -5.699 -3.641 1.00 94.06 88 VAL A O 1
ATOM 671 N N . THR A 1 89 ? -12.167 -4.438 -5.027 1.00 93.69 89 THR A N 1
ATOM 672 C CA . THR A 1 89 ? -11.651 -3.511 -4.024 1.00 93.69 89 THR A CA 1
ATOM 673 C C . THR A 1 89 ? -11.348 -2.175 -4.703 1.00 93.69 89 THR A C 1
ATOM 675 O O . THR A 1 89 ? -11.509 -2.044 -5.919 1.00 93.69 89 THR A O 1
ATOM 678 N N . TYR A 1 90 ? -10.905 -1.192 -3.931 1.00 92.81 90 TYR A N 1
ATOM 679 C CA . TYR A 1 90 ? -10.464 0.106 -4.427 1.00 92.81 90 TYR A CA 1
ATOM 680 C C . TYR A 1 90 ? -9.192 0.550 -3.701 1.00 92.81 90 TYR A C 1
ATOM 682 O O . TYR A 1 90 ? -8.847 0.019 -2.648 1.00 92.81 90 TYR A O 1
ATOM 690 N N . SER A 1 91 ? -8.506 1.530 -4.273 1.00 92.69 91 SER A N 1
ATOM 691 C CA . SER A 1 91 ? -7.325 2.181 -3.702 1.00 92.69 91 SER A CA 1
ATOM 692 C C . SER A 1 91 ? -7.277 3.625 -4.183 1.00 92.69 91 SER A C 1
ATOM 694 O O . SER A 1 91 ? -7.675 3.878 -5.324 1.00 92.69 91 SER A O 1
ATOM 696 N N . ALA A 1 92 ? -6.782 4.546 -3.362 1.00 89.81 92 ALA A N 1
ATOM 697 C CA . ALA A 1 92 ? -6.669 5.952 -3.735 1.00 89.81 92 ALA A CA 1
ATOM 698 C C . ALA A 1 92 ? -5.579 6.169 -4.794 1.00 89.81 92 ALA A C 1
ATOM 700 O O . ALA A 1 92 ? -5.827 6.832 -5.801 1.00 89.81 92 ALA A O 1
ATOM 701 N N . ASN A 1 93 ? -4.406 5.560 -4.609 1.00 88.00 93 ASN A N 1
ATOM 702 C CA . ASN A 1 93 ? -3.274 5.739 -5.514 1.00 88.00 93 ASN A CA 1
ATOM 703 C C . ASN A 1 93 ? -3.282 4.765 -6.689 1.00 88.00 93 ASN A C 1
ATOM 705 O O . ASN A 1 93 ? -2.876 5.134 -7.789 1.00 88.00 93 ASN A O 1
ATOM 709 N N . GLY A 1 94 ? -3.810 3.554 -6.504 1.00 83.88 94 GLY A N 1
ATOM 710 C CA . GLY A 1 94 ? -3.873 2.570 -7.581 1.00 83.88 94 GLY A CA 1
ATOM 711 C C . GLY A 1 94 ? -2.550 1.844 -7.795 1.00 83.88 94 GLY A C 1
ATOM 712 O O . GLY A 1 94 ? -1.457 2.402 -7.711 1.00 83.88 94 GLY A O 1
ATOM 713 N N . LEU A 1 95 ? -2.647 0.564 -8.138 1.00 78.56 95 LEU A N 1
ATOM 714 C CA . LEU A 1 95 ? -1.477 -0.267 -8.379 1.00 78.56 95 LEU A CA 1
ATOM 715 C C . LEU A 1 95 ? -0.793 0.141 -9.705 1.00 78.56 95 LEU A C 1
ATOM 717 O O . LEU A 1 95 ? -1.391 0.010 -10.771 1.00 78.56 95 LEU A O 1
ATOM 721 N N . PHE A 1 96 ? 0.455 0.627 -9.643 1.00 68.88 96 PHE A N 1
ATOM 722 C CA . PHE A 1 96 ? 1.241 1.124 -10.795 1.00 68.88 96 PHE A CA 1
ATOM 723 C C . PHE A 1 96 ? 0.588 2.272 -11.584 1.00 68.88 96 PHE A C 1
ATOM 725 O O . PHE A 1 96 ? 0.856 2.440 -12.773 1.00 68.88 96 PHE A O 1
ATOM 732 N N . ALA A 1 97 ? -0.259 3.082 -10.946 1.00 75.94 97 ALA A N 1
ATOM 733 C CA . ALA A 1 97 ? -0.973 4.165 -11.628 1.00 75.94 97 ALA A CA 1
ATOM 734 C C . ALA A 1 97 ? -0.214 5.510 -11.647 1.00 75.94 97 ALA A C 1
ATOM 736 O O . ALA A 1 97 ? -0.772 6.519 -12.094 1.00 75.94 97 ALA A O 1
ATOM 737 N N . GLY A 1 98 ? 1.037 5.525 -11.166 1.00 74.31 98 GLY A N 1
ATOM 738 C CA . GLY A 1 98 ? 1.903 6.710 -11.111 1.00 74.31 98 GLY A CA 1
ATOM 739 C C . GLY A 1 98 ? 1.464 7.774 -10.102 1.00 74.31 98 GLY A C 1
ATOM 740 O O . GLY A 1 98 ? 1.944 8.900 -10.174 1.00 74.31 98 GLY A O 1
ATOM 741 N N . SER A 1 99 ? 0.532 7.431 -9.209 1.00 81.06 99 SER A N 1
ATOM 742 C CA . SER A 1 99 ? 0.143 8.250 -8.061 1.00 81.06 99 SER A CA 1
ATOM 743 C C . SER A 1 99 ? 0.825 7.698 -6.820 1.00 81.06 99 SER A C 1
ATOM 745 O O . SER A 1 99 ? 0.838 6.484 -6.619 1.00 81.06 99 SER A O 1
ATOM 747 N N . GLU A 1 100 ? 1.372 8.580 -5.997 1.00 84.75 100 GLU A N 1
ATOM 748 C CA . GLU A 1 100 ? 2.004 8.236 -4.730 1.00 84.75 100 GLU A CA 1
ATOM 749 C C . GLU A 1 100 ? 1.554 9.258 -3.689 1.00 84.75 100 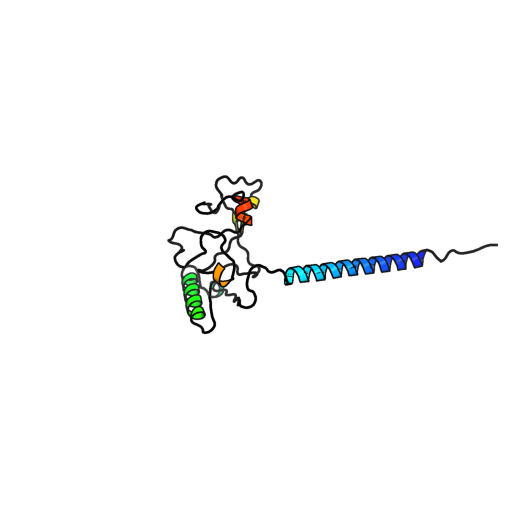GLU A C 1
ATOM 751 O O . GLU A 1 100 ? 1.346 10.436 -3.990 1.00 84.75 100 GLU A O 1
ATOM 756 N N . SER A 1 101 ? 1.364 8.798 -2.462 1.00 89.38 101 SER A N 1
ATOM 757 C CA . SER A 1 101 ? 1.109 9.646 -1.304 1.00 89.38 101 SER A CA 1
ATOM 758 C C . SER A 1 101 ? 2.057 9.219 -0.207 1.00 89.38 101 SER A C 1
ATOM 760 O O . SER A 1 101 ? 2.484 8.065 -0.162 1.00 89.38 101 SER A O 1
ATOM 762 N N . GLY A 1 102 ? 2.408 10.145 0.666 1.00 91.25 102 GLY A N 1
ATOM 763 C CA . GLY A 1 102 ? 3.236 9.821 1.803 1.00 91.25 102 GLY A CA 1
ATOM 764 C C . GLY A 1 102 ? 3.372 10.993 2.736 1.00 91.25 102 GLY A C 1
ATOM 765 O O . GLY A 1 102 ? 3.519 12.129 2.289 1.00 91.25 102 GLY A O 1
ATOM 766 N N . ASP A 1 103 ? 3.379 10.664 4.016 1.00 92.38 103 ASP A N 1
ATOM 767 C CA . ASP A 1 103 ? 3.416 11.624 5.100 1.00 92.38 103 ASP A CA 1
ATOM 768 C C . ASP A 1 103 ? 4.591 11.323 6.027 1.00 92.38 103 ASP A C 1
ATOM 770 O O . ASP A 1 103 ? 5.115 10.202 6.093 1.00 92.38 103 ASP A O 1
ATOM 774 N N . ALA A 1 104 ? 5.039 12.350 6.742 1.00 94.31 104 ALA A N 1
ATOM 775 C CA . ALA A 1 104 ? 5.981 12.157 7.827 1.00 94.31 104 ALA A CA 1
ATOM 776 C C . ALA A 1 104 ? 5.275 11.445 8.987 1.00 94.31 104 ALA A C 1
ATOM 778 O O . ALA A 1 104 ? 4.143 11.769 9.337 1.00 94.31 104 ALA A O 1
ATOM 779 N N . ILE A 1 105 ? 5.948 10.472 9.599 1.00 95.12 105 ILE A N 1
ATOM 780 C CA . ILE A 1 105 ? 5.417 9.735 10.744 1.00 95.12 105 ILE A CA 1
ATOM 781 C C . ILE A 1 105 ? 6.334 9.825 11.963 1.00 95.12 105 ILE A C 1
ATOM 783 O O . ILE A 1 105 ? 7.562 9.961 11.881 1.00 95.12 105 ILE A O 1
ATOM 787 N N . ILE A 1 106 ? 5.723 9.709 13.138 1.00 94.56 106 ILE A N 1
ATOM 788 C CA . ILE A 1 106 ? 6.405 9.628 14.426 1.00 94.56 106 ILE A CA 1
ATOM 789 C C . ILE A 1 106 ? 6.260 8.210 14.963 1.00 94.56 106 ILE A C 1
ATOM 791 O O . ILE A 1 106 ? 5.187 7.797 15.407 1.00 94.56 106 ILE A O 1
ATOM 795 N N . VAL A 1 107 ? 7.362 7.462 14.943 1.00 94.19 107 VAL A N 1
ATOM 796 C CA . VAL A 1 107 ? 7.420 6.099 15.480 1.00 94.19 107 VAL A CA 1
ATOM 797 C C . VAL A 1 107 ? 8.149 6.116 16.828 1.00 94.19 107 VAL A C 1
ATOM 799 O O . VAL A 1 107 ? 9.304 6.550 16.886 1.00 94.19 107 VAL A O 1
ATOM 802 N N . PRO A 1 108 ? 7.531 5.636 17.924 1.00 91.94 108 PRO A N 1
ATOM 803 C CA . PRO A 1 108 ? 8.177 5.583 19.231 1.00 91.94 108 PRO A CA 1
ATOM 804 C C . PRO A 1 108 ? 9.513 4.829 19.192 1.00 91.94 108 PRO A C 1
ATOM 806 O O . PRO A 1 108 ? 9.577 3.663 18.806 1.00 91.94 108 PRO A O 1
ATOM 809 N N . GLY A 1 109 ? 10.586 5.501 19.618 1.00 89.81 109 GLY A N 1
ATOM 810 C CA . GLY A 1 109 ? 11.940 4.939 19.662 1.00 89.81 109 GLY A CA 1
ATOM 811 C C . GLY A 1 109 ? 12.734 5.038 18.354 1.00 89.81 109 GLY A C 1
ATOM 812 O O . GLY A 1 109 ? 13.932 4.756 18.370 1.00 89.81 109 GLY A O 1
ATOM 813 N N . PHE A 1 110 ? 12.124 5.482 17.253 1.00 93.19 110 PHE A N 1
ATOM 814 C CA . PHE A 1 110 ? 12.841 5.761 16.012 1.00 93.19 110 PHE A CA 1
ATOM 815 C C . PHE A 1 110 ? 13.543 7.122 16.089 1.00 93.19 110 PHE A C 1
ATOM 817 O O . PHE A 1 110 ? 12.953 8.118 16.508 1.00 93.19 110 PHE A O 1
ATOM 824 N N . LYS A 1 111 ? 14.814 7.172 15.680 1.00 91.38 111 LYS A N 1
ATOM 825 C CA . LYS A 1 111 ? 15.596 8.411 15.588 1.00 91.38 111 LYS A CA 1
ATOM 826 C C . LYS A 1 111 ? 15.985 8.643 14.137 1.00 91.38 111 LYS A C 1
ATOM 828 O O . LYS A 1 111 ? 16.815 7.919 13.597 1.00 91.38 111 LYS A O 1
ATOM 833 N N . ALA A 1 112 ? 15.380 9.656 13.535 1.00 90.00 112 ALA A N 1
ATOM 834 C CA . ALA A 1 112 ? 15.712 10.102 12.194 1.00 90.00 112 ALA A CA 1
ATOM 835 C C . ALA A 1 112 ? 17.050 10.859 12.186 1.00 90.00 112 ALA A C 1
ATOM 837 O O . ALA A 1 112 ? 17.332 11.618 13.115 1.00 90.00 112 ALA A O 1
ATOM 838 N N . ASN A 1 113 ? 17.859 10.678 11.139 1.00 91.25 113 ASN A N 1
ATOM 839 C CA . ASN A 1 113 ? 19.049 11.506 10.912 1.00 91.25 113 ASN A CA 1
ATOM 840 C C . ASN A 1 113 ? 18.705 12.744 10.074 1.00 91.25 113 ASN A C 1
ATOM 842 O O . ASN A 1 113 ? 19.376 13.770 10.170 1.00 91.25 113 ASN A O 1
ATOM 846 N N . LYS A 1 114 ? 17.675 12.624 9.232 1.00 92.62 114 LYS A N 1
ATOM 847 C CA . LYS A 1 114 ? 17.107 13.679 8.392 1.00 92.62 114 LYS A CA 1
ATOM 848 C C . LYS A 1 114 ? 15.588 13.587 8.427 1.00 92.62 114 LYS A C 1
ATOM 850 O O . LYS A 1 114 ? 15.052 12.492 8.567 1.00 92.62 114 LYS A O 1
ATOM 855 N N . ASP A 1 115 ? 14.893 14.695 8.192 1.00 87.62 115 ASP A N 1
ATOM 856 C CA . ASP A 1 115 ? 13.422 14.702 8.163 1.00 87.62 115 ASP A CA 1
ATOM 857 C C . ASP A 1 115 ? 12.849 13.745 7.107 1.00 87.62 115 ASP A C 1
ATOM 859 O O . ASP A 1 115 ? 11.853 13.070 7.352 1.00 87.62 115 ASP A O 1
ATOM 863 N N . SER A 1 116 ? 13.549 13.576 5.979 1.00 89.38 116 SER A N 1
ATOM 864 C CA . SER A 1 116 ? 13.198 12.598 4.941 1.00 89.38 116 SER A CA 1
ATOM 865 C C . SER A 1 116 ? 13.158 11.152 5.441 1.00 89.38 116 SER A C 1
ATOM 867 O O . SER A 1 116 ? 12.458 10.333 4.858 1.00 89.38 116 SER A O 1
ATOM 869 N N . ASP A 1 117 ? 13.886 10.820 6.513 1.00 92.12 117 ASP A N 1
ATOM 870 C CA . ASP A 1 117 ? 13.905 9.462 7.072 1.00 92.12 117 ASP A CA 1
ATOM 871 C C . ASP A 1 117 ? 12.588 9.116 7.785 1.00 92.12 117 ASP A C 1
ATOM 873 O O . ASP A 1 117 ? 12.370 7.953 8.132 1.00 92.12 117 ASP A O 1
ATOM 877 N N . ARG A 1 118 ? 11.739 10.123 8.036 1.00 92.88 118 ARG A N 1
ATOM 878 C CA . ARG A 1 118 ? 10.435 9.992 8.696 1.00 92.88 118 ARG A CA 1
ATOM 879 C C . ARG A 1 118 ? 9.293 9.813 7.707 1.00 92.88 118 ARG A C 1
ATOM 881 O O . ARG A 1 118 ? 8.194 9.498 8.142 1.00 92.88 118 ARG A O 1
ATOM 888 N N . VAL A 1 119 ? 9.530 10.012 6.412 1.00 93.94 119 VAL A N 1
ATOM 889 C CA . VAL A 1 119 ? 8.486 9.908 5.391 1.00 93.94 119 VAL A CA 1
ATOM 890 C C . VAL A 1 119 ? 8.164 8.440 5.129 1.00 93.94 119 VAL A C 1
ATOM 892 O O . VAL A 1 119 ? 9.052 7.640 4.823 1.00 93.94 119 VAL A O 1
ATOM 895 N N . ALA A 1 120 ? 6.884 8.092 5.223 1.00 93.62 120 ALA A N 1
ATOM 896 C CA . ALA A 1 120 ? 6.354 6.797 4.833 1.00 93.62 120 ALA A CA 1
ATOM 897 C C . ALA A 1 120 ? 5.364 6.985 3.682 1.00 93.62 120 ALA A C 1
ATOM 899 O O . ALA A 1 120 ? 4.440 7.786 3.770 1.00 93.62 120 ALA A O 1
ATOM 900 N N . MET A 1 121 ? 5.568 6.239 2.597 1.00 92.31 121 MET A N 1
ATOM 901 C CA . MET A 1 121 ? 4.593 6.186 1.509 1.00 92.31 121 MET A CA 1
ATOM 902 C C . MET A 1 121 ? 3.350 5.425 1.976 1.00 92.31 121 MET A C 1
ATOM 904 O O . MET A 1 121 ? 3.472 4.364 2.598 1.00 92.31 121 MET A O 1
ATOM 908 N N . GLU A 1 122 ? 2.174 5.940 1.640 1.00 91.50 122 GLU A N 1
ATOM 909 C CA . GLU A 1 122 ? 0.886 5.381 2.027 1.00 91.50 122 GLU A CA 1
ATOM 910 C C . GLU A 1 122 ? -0.107 5.305 0.863 1.00 91.50 122 GLU A C 1
ATOM 912 O O . GLU A 1 122 ? 0.006 5.983 -0.161 1.00 91.50 122 GLU A O 1
ATOM 917 N N . ASP A 1 123 ? -1.093 4.427 1.022 1.00 92.75 123 ASP A N 1
ATOM 918 C CA . ASP A 1 123 ? -2.242 4.332 0.134 1.00 92.75 123 ASP A CA 1
ATOM 919 C C . ASP A 1 123 ? -3.475 3.944 0.950 1.00 92.75 123 ASP A C 1
ATOM 921 O O . ASP A 1 123 ? -3.428 3.052 1.805 1.00 92.75 123 ASP A O 1
ATOM 925 N N . TYR A 1 124 ? -4.593 4.603 0.663 1.00 91.25 124 TYR A N 1
ATOM 926 C CA . TYR A 1 124 ? -5.880 4.279 1.257 1.00 91.25 124 TYR A CA 1
ATOM 927 C C . TYR A 1 124 ? -6.552 3.209 0.418 1.00 91.25 124 TYR A C 1
ATOM 929 O O . TYR A 1 124 ? -6.955 3.455 -0.719 1.00 91.25 124 TYR A O 1
ATOM 937 N N . VAL A 1 125 ? -6.708 2.023 0.997 1.00 93.00 125 VAL A N 1
ATOM 938 C CA . VAL A 1 125 ? -7.265 0.861 0.306 1.00 93.00 125 VAL A CA 1
ATOM 939 C C . VAL A 1 125 ? -8.587 0.416 0.914 1.00 93.00 125 VAL A C 1
ATOM 941 O O . VAL A 1 125 ? -8.845 0.581 2.105 1.00 93.00 125 VAL A O 1
ATOM 944 N N . GLY A 1 126 ? -9.442 -0.151 0.070 1.00 93.06 126 GLY A N 1
ATOM 945 C CA . GLY A 1 126 ? -10.723 -0.703 0.470 1.00 93.06 126 GLY A CA 1
ATOM 946 C C . GLY A 1 126 ? -10.604 -2.074 1.144 1.00 93.06 126 GLY A C 1
ATOM 947 O O . GLY A 1 126 ? -9.543 -2.710 1.132 1.00 93.06 126 GLY A O 1
ATOM 948 N N . PRO A 1 127 ? -11.719 -2.583 1.693 1.00 94.06 127 PRO A N 1
ATOM 949 C CA . PRO A 1 127 ? -11.774 -3.917 2.275 1.00 94.06 127 PRO A CA 1
ATOM 950 C C . PRO A 1 127 ? -11.302 -5.001 1.301 1.00 94.06 127 PRO A C 1
ATOM 952 O O . PRO A 1 127 ? -11.561 -4.940 0.095 1.00 94.06 127 PRO A O 1
ATOM 955 N N . GLY A 1 128 ? -10.602 -6.007 1.827 1.00 93.31 128 GLY A N 1
ATOM 956 C CA . GLY A 1 128 ? -10.158 -7.167 1.053 1.00 93.31 128 GLY A CA 1
ATOM 957 C C . GLY A 1 128 ? -9.079 -6.870 0.008 1.00 93.31 128 GLY A C 1
ATOM 958 O O . GLY A 1 128 ? -8.804 -7.742 -0.818 1.00 93.31 128 GLY A O 1
ATOM 959 N N . TYR A 1 129 ? -8.455 -5.683 0.043 1.00 93.81 129 TYR A N 1
ATOM 960 C CA . TYR A 1 129 ? -7.493 -5.231 -0.965 1.00 93.81 129 TYR A CA 1
ATOM 961 C C . TYR A 1 129 ? -6.414 -6.269 -1.271 1.00 93.81 129 TYR A C 1
ATOM 963 O O . TYR A 1 129 ? -6.314 -6.753 -2.396 1.00 93.81 129 TYR A O 1
ATOM 971 N N . PHE A 1 130 ? -5.667 -6.680 -0.245 1.00 92.94 130 PHE A N 1
ATOM 972 C CA . PHE A 1 130 ? -4.547 -7.613 -0.368 1.00 92.94 130 PHE A CA 1
ATOM 973 C C . PHE A 1 130 ? -4.960 -8.953 -0.982 1.00 92.94 130 PHE A C 1
ATOM 975 O O . PHE A 1 130 ? -4.273 -9.462 -1.862 1.00 92.94 130 PHE A O 1
ATOM 982 N N . GLY A 1 131 ? -6.125 -9.485 -0.598 1.00 90.69 131 GLY A N 1
ATOM 983 C CA . GLY A 1 131 ? -6.668 -10.708 -1.189 1.00 90.69 131 GLY A CA 1
ATOM 984 C C . GLY A 1 131 ? -7.077 -10.530 -2.653 1.00 90.69 131 GLY A C 1
ATOM 985 O O . GLY A 1 131 ? -6.805 -11.407 -3.471 1.00 90.69 131 GLY A O 1
ATOM 986 N N . ALA A 1 132 ? -7.677 -9.387 -3.002 1.00 90.62 132 ALA A N 1
ATOM 987 C CA . ALA A 1 132 ? -8.102 -9.087 -4.367 1.00 90.62 132 ALA A CA 1
ATOM 988 C C . ALA A 1 132 ? -6.918 -8.897 -5.330 1.00 90.62 132 ALA A C 1
ATOM 990 O O . ALA A 1 132 ? -6.983 -9.355 -6.471 1.00 90.62 132 ALA A O 1
ATOM 991 N N . VAL A 1 133 ? -5.831 -8.263 -4.872 1.00 89.50 133 VAL A N 1
ATOM 992 C CA . VAL A 1 133 ? -4.606 -8.091 -5.674 1.00 89.50 133 VAL A CA 1
ATOM 993 C C . VAL A 1 133 ? -3.622 -9.261 -5.543 1.00 89.50 133 VAL A C 1
ATOM 995 O O . VAL A 1 133 ? -2.688 -9.372 -6.331 1.00 89.50 133 VAL A O 1
ATOM 998 N N . GLY A 1 134 ? -3.847 -10.178 -4.599 1.00 87.75 134 GLY A N 1
ATOM 999 C CA . GLY A 1 134 ? -3.026 -11.374 -4.398 1.00 87.75 134 GLY A CA 1
ATOM 1000 C C . GLY A 1 134 ? -1.735 -11.143 -3.610 1.00 87.75 134 GLY A C 1
ATOM 1001 O O . GLY A 1 134 ? -0.816 -11.947 -3.729 1.00 87.75 134 GLY A O 1
ATOM 1002 N N . ILE A 1 135 ? -1.662 -10.077 -2.810 1.00 89.69 135 ILE A N 1
ATOM 1003 C CA . ILE A 1 135 ? -0.532 -9.801 -1.917 1.00 89.69 135 ILE A CA 1
ATOM 1004 C C . ILE A 1 135 ? -0.743 -10.573 -0.602 1.00 89.69 135 ILE A C 1
ATOM 1006 O O . ILE A 1 135 ? -1.760 -10.365 0.066 1.00 89.69 135 ILE A O 1
ATOM 1010 N N . PRO A 1 136 ? 0.185 -11.455 -0.190 1.00 91.44 136 PRO A N 1
ATOM 1011 C CA . PRO A 1 136 ? 0.041 -12.214 1.047 1.00 91.44 136 PRO A CA 1
ATOM 1012 C C . PRO A 1 136 ? 0.281 -11.340 2.287 1.00 91.44 136 PRO A C 1
ATOM 1014 O O . PRO A 1 136 ? 1.232 -10.563 2.346 1.00 91.44 136 PRO A O 1
ATOM 1017 N N . ILE A 1 137 ? -0.552 -11.522 3.314 1.00 94.44 137 ILE A N 1
ATOM 1018 C CA . ILE A 1 137 ? -0.320 -10.965 4.652 1.00 94.44 137 ILE A CA 1
ATOM 1019 C C . ILE A 1 137 ? 0.540 -11.952 5.444 1.00 94.44 137 ILE A C 1
ATOM 1021 O O . ILE A 1 137 ? 0.141 -13.094 5.656 1.00 94.44 137 ILE A O 1
ATOM 1025 N N . LEU A 1 138 ? 1.719 -11.507 5.881 1.00 93.88 138 LEU A N 1
ATOM 1026 C CA . LEU A 1 138 ? 2.677 -12.354 6.604 1.00 93.88 138 LEU A CA 1
ATOM 1027 C C . LEU A 1 138 ? 2.334 -12.513 8.091 1.00 93.88 138 LEU A C 1
ATOM 1029 O O . LEU A 1 138 ? 2.637 -13.541 8.690 1.00 93.88 138 LEU A O 1
ATOM 1033 N N . ALA A 1 139 ? 1.717 -11.495 8.692 1.00 94.31 139 ALA A N 1
ATOM 1034 C CA . ALA A 1 139 ? 1.321 -11.489 10.094 1.00 94.31 139 ALA A CA 1
ATOM 1035 C C . ALA A 1 139 ? 0.116 -10.561 10.308 1.00 94.31 139 ALA A C 1
ATOM 1037 O O . ALA A 1 139 ? 0.016 -9.511 9.675 1.00 94.31 139 ALA A O 1
ATOM 1038 N N . GLY A 1 140 ? -0.777 -10.926 11.230 1.00 94.94 140 GLY A N 1
ATOM 1039 C CA . GLY A 1 140 ? -1.988 -10.155 11.516 1.00 94.94 140 GLY A CA 1
ATOM 1040 C C . GLY A 1 140 ? -3.088 -10.382 10.477 1.00 94.94 140 GLY A C 1
ATOM 1041 O O . GLY A 1 140 ? -3.333 -11.515 10.070 1.00 94.94 140 GLY A O 1
ATOM 1042 N N . ARG A 1 141 ? -3.770 -9.305 10.078 1.00 95.44 141 ARG A N 1
ATOM 1043 C CA . ARG A 1 141 ? -4.880 -9.321 9.115 1.00 95.44 141 ARG A CA 1
ATOM 1044 C C . ARG A 1 141 ? -4.794 -8.132 8.161 1.00 95.44 141 ARG A C 1
ATOM 1046 O O . ARG A 1 141 ? -4.130 -7.144 8.464 1.00 95.44 141 ARG A O 1
ATOM 1053 N N . GLY A 1 142 ? -5.475 -8.238 7.023 1.00 94.94 142 GLY A N 1
ATOM 1054 C CA . GLY A 1 142 ? -5.651 -7.120 6.097 1.00 94.94 142 GLY A CA 1
ATOM 1055 C C . GLY A 1 142 ? -6.721 -6.125 6.561 1.00 94.94 142 GLY A C 1
ATOM 1056 O O . GLY A 1 142 ? -7.301 -6.269 7.640 1.00 94.94 142 GLY A O 1
ATOM 1057 N N . ILE A 1 143 ? -6.992 -5.138 5.703 1.00 95.44 143 ILE A N 1
ATOM 1058 C CA . ILE A 1 143 ? -8.093 -4.182 5.878 1.00 95.44 143 ILE A CA 1
ATOM 1059 C C . ILE A 1 143 ? -9.427 -4.863 5.549 1.00 95.44 143 ILE A C 1
ATOM 1061 O O . ILE A 1 143 ? -9.581 -5.485 4.492 1.00 95.44 143 ILE A O 1
ATOM 1065 N N . GLU A 1 144 ? -10.391 -4.738 6.455 1.00 93.69 144 GLU A N 1
ATOM 1066 C CA . GLU A 1 144 ? -11.712 -5.367 6.403 1.00 93.69 144 GLU A CA 1
ATOM 1067 C C . GLU A 1 144 ? -12.834 -4.321 6.496 1.00 93.69 144 GLU A C 1
ATOM 1069 O O . GLU A 1 144 ? -12.609 -3.167 6.845 1.00 93.69 144 GLU A O 1
ATOM 1074 N N . ALA A 1 145 ? -14.076 -4.716 6.201 1.00 91.06 145 ALA A N 1
ATOM 1075 C CA . ALA A 1 145 ? -15.220 -3.794 6.159 1.00 91.06 145 ALA A CA 1
ATOM 1076 C C . ALA A 1 145 ? -15.539 -3.119 7.509 1.00 91.06 145 ALA A C 1
ATOM 1078 O O . ALA A 1 145 ? -16.172 -2.067 7.542 1.00 91.06 145 ALA A O 1
ATOM 1079 N N . GLN A 1 146 ? -15.100 -3.718 8.617 1.00 92.38 146 GLN A N 1
ATOM 1080 C CA . GLN A 1 146 ? -15.248 -3.171 9.968 1.00 92.38 146 GLN A CA 1
ATOM 1081 C C . GLN A 1 146 ? -14.249 -2.047 10.292 1.00 92.38 146 GLN A C 1
ATOM 1083 O O . GLN A 1 146 ? -14.476 -1.295 11.240 1.00 92.38 146 GLN A O 1
ATOM 1088 N N . ASP A 1 147 ? -13.172 -1.920 9.509 1.00 93.06 147 ASP A N 1
ATOM 1089 C CA . ASP A 1 147 ? -12.159 -0.880 9.676 1.00 93.06 147 ASP A CA 1
ATOM 1090 C C . ASP A 1 147 ? -12.676 0.423 9.054 1.00 93.06 147 ASP A C 1
ATOM 1092 O O . ASP A 1 147 ? -12.499 0.717 7.873 1.00 93.06 147 ASP A O 1
ATOM 1096 N N . THR A 1 148 ? -13.393 1.194 9.862 1.00 88.38 148 THR A N 1
ATOM 1097 C CA . THR A 1 148 ? -14.081 2.421 9.459 1.00 88.38 148 THR A CA 1
ATOM 1098 C C . THR A 1 148 ? -13.453 3.641 10.127 1.00 88.38 148 THR A C 1
ATOM 1100 O O . THR A 1 148 ? -12.696 3.528 11.087 1.00 88.38 148 THR A O 1
ATOM 1103 N N . ALA A 1 149 ? -13.813 4.845 9.678 1.00 85.25 149 ALA A N 1
ATOM 1104 C CA . ALA A 1 149 ? -13.343 6.089 10.299 1.00 85.25 149 ALA A CA 1
ATOM 1105 C C . ALA A 1 149 ? -13.692 6.208 11.800 1.00 85.25 149 ALA A C 1
ATOM 1107 O O . ALA A 1 149 ? -13.050 6.969 12.519 1.00 85.25 149 ALA A O 1
ATOM 1108 N N . THR A 1 150 ? -14.703 5.467 12.268 1.00 88.75 150 THR A N 1
ATOM 1109 C CA . THR A 1 150 ? -15.145 5.436 13.669 1.00 88.75 150 THR A CA 1
ATOM 1110 C C . THR A 1 150 ? -14.585 4.255 14.465 1.00 88.75 150 THR A C 1
ATOM 1112 O O . THR A 1 150 ? -14.810 4.190 15.671 1.00 88.75 150 THR A O 1
ATOM 1115 N N . SER A 1 151 ? -13.900 3.302 13.827 1.00 92.44 151 SER A N 1
ATOM 1116 C CA . SER A 1 151 ? -13.231 2.203 14.529 1.00 92.44 151 SER A CA 1
ATOM 1117 C C . SER A 1 151 ? -11.816 2.598 14.948 1.00 92.44 151 SER A C 1
ATOM 1119 O O . SER A 1 151 ? -11.301 3.657 14.588 1.00 92.44 151 SER A O 1
ATOM 1121 N N . THR A 1 152 ? -11.143 1.712 15.681 1.00 91.25 152 THR A N 1
ATOM 1122 C CA . THR A 1 152 ? -9.698 1.827 15.898 1.00 91.25 152 THR A CA 1
ATOM 1123 C C . THR A 1 152 ? -8.984 1.938 14.552 1.00 91.25 152 THR A C 1
ATOM 1125 O O . THR A 1 152 ? -9.233 1.133 13.653 1.00 91.25 152 THR A O 1
ATOM 1128 N N . ARG A 1 153 ? -8.101 2.933 14.415 1.00 92.56 153 ARG A N 1
ATOM 1129 C CA . ARG A 1 153 ? -7.283 3.109 13.211 1.00 92.56 153 ARG A CA 1
ATOM 1130 C C . ARG A 1 153 ? -6.297 1.953 13.097 1.00 92.56 153 ARG A C 1
ATOM 1132 O O . ARG A 1 153 ? -5.579 1.648 14.048 1.00 92.56 153 ARG A O 1
ATOM 1139 N N . VAL A 1 154 ? -6.268 1.330 11.930 1.00 94.38 154 VAL A N 1
ATOM 1140 C CA . VAL A 1 154 ? -5.366 0.225 11.607 1.00 94.38 154 VAL A CA 1
ATOM 1141 C C . VAL A 1 154 ? -4.665 0.521 10.292 1.00 94.38 154 VAL A C 1
ATOM 1143 O O . VAL A 1 154 ? -5.201 1.222 9.438 1.00 94.38 154 VAL A O 1
ATOM 1146 N N . THR A 1 155 ? -3.464 -0.020 10.128 1.00 94.94 155 THR A N 1
ATOM 1147 C CA . THR A 1 155 ? -2.718 0.048 8.874 1.00 94.94 155 THR A CA 1
ATOM 1148 C C . THR A 1 155 ? -1.988 -1.269 8.640 1.00 94.94 155 THR A C 1
ATOM 1150 O O . THR A 1 155 ? -1.721 -2.020 9.583 1.00 94.94 155 THR A O 1
ATOM 1153 N N . VAL A 1 156 ? -1.656 -1.542 7.383 1.00 95.88 156 VAL A N 1
ATOM 1154 C CA . VAL A 1 156 ? -0.806 -2.665 6.989 1.00 95.88 156 VAL A CA 1
ATOM 1155 C C . VAL A 1 156 ? 0.513 -2.091 6.496 1.00 95.88 156 VAL A C 1
ATOM 1157 O O . VAL A 1 156 ? 0.536 -1.249 5.605 1.00 95.88 156 VAL A O 1
ATOM 1160 N N . VAL A 1 157 ? 1.616 -2.565 7.070 1.00 95.25 157 VAL A N 1
ATOM 1161 C CA . VAL A 1 157 ? 2.967 -2.085 6.761 1.00 95.25 157 VAL A CA 1
ATOM 1162 C C . VAL A 1 157 ? 3.745 -3.142 5.985 1.00 95.25 157 VAL A C 1
ATOM 1164 O O . VAL A 1 157 ? 3.580 -4.341 6.215 1.00 95.25 157 VAL A O 1
ATOM 1167 N N . ASN A 1 158 ? 4.609 -2.712 5.066 1.00 94.12 158 ASN A N 1
ATOM 1168 C CA . ASN A 1 158 ? 5.479 -3.630 4.334 1.00 94.12 158 ASN A CA 1
ATOM 1169 C C . ASN A 1 158 ? 6.743 -3.981 5.145 1.00 94.12 158 ASN A C 1
ATOM 1171 O O . ASN A 1 158 ? 7.095 -3.320 6.124 1.00 94.12 158 ASN A O 1
ATOM 1175 N N . GLU A 1 159 ? 7.473 -5.014 4.717 1.00 93.62 159 GLU A N 1
ATOM 1176 C CA . GLU A 1 159 ? 8.700 -5.439 5.405 1.00 93.62 159 GLU A CA 1
ATOM 1177 C C . GLU A 1 159 ? 9.782 -4.352 5.457 1.00 93.62 159 GLU A C 1
ATOM 1179 O O . GLU A 1 159 ? 10.564 -4.308 6.406 1.00 93.62 159 GLU A O 1
ATOM 1184 N N . ALA A 1 160 ? 9.855 -3.486 4.441 1.00 93.88 160 ALA A N 1
ATOM 1185 C CA . ALA A 1 160 ? 10.839 -2.409 4.387 1.00 93.88 160 ALA A CA 1
ATOM 1186 C C . ALA A 1 160 ? 10.598 -1.384 5.504 1.00 93.88 160 ALA A C 1
ATOM 1188 O O . ALA A 1 160 ? 11.530 -1.031 6.224 1.00 93.88 160 ALA A O 1
ATOM 1189 N N . MET A 1 161 ? 9.341 -0.995 5.717 1.00 94.62 161 MET A N 1
ATOM 1190 C CA . MET A 1 161 ? 8.921 -0.130 6.814 1.00 94.62 161 MET A CA 1
ATOM 1191 C C . MET A 1 161 ? 9.212 -0.783 8.171 1.00 94.62 161 MET A C 1
ATOM 1193 O O . MET A 1 161 ? 9.730 -0.124 9.071 1.00 94.62 161 MET A O 1
ATOM 1197 N N . VAL A 1 162 ? 8.962 -2.092 8.312 1.00 94.81 162 VAL A N 1
ATOM 1198 C CA . VAL A 1 162 ? 9.284 -2.842 9.541 1.00 94.81 162 VAL A CA 1
ATOM 1199 C C . VAL A 1 162 ? 10.783 -2.825 9.843 1.00 94.81 162 VAL A C 1
ATOM 1201 O O . VAL A 1 162 ? 11.190 -2.588 10.982 1.00 94.81 162 VAL A O 1
ATOM 1204 N N . LYS A 1 163 ? 11.626 -3.039 8.830 1.00 94.56 163 LYS A N 1
ATOM 1205 C CA . LYS A 1 163 ? 13.088 -2.995 8.979 1.00 94.56 163 LYS A CA 1
ATOM 1206 C C . LYS A 1 163 ? 13.581 -1.593 9.332 1.00 94.56 163 LYS A C 1
ATOM 1208 O O . LYS A 1 163 ? 14.405 -1.465 10.230 1.00 94.56 163 LYS A O 1
ATOM 1213 N N . HIS A 1 164 ? 13.058 -0.569 8.659 1.00 94.31 164 HIS A N 1
ATOM 1214 C CA . HIS A 1 164 ? 13.494 0.819 8.820 1.00 94.31 164 HIS A CA 1
ATOM 1215 C C . HIS A 1 164 ? 13.056 1.422 10.158 1.00 94.31 164 HIS A C 1
ATOM 1217 O O . HIS A 1 164 ? 13.894 1.861 10.938 1.00 94.31 164 HIS A O 1
ATOM 1223 N N . PHE A 1 165 ? 11.757 1.390 10.464 1.00 93.69 165 PHE A N 1
ATOM 1224 C CA . PHE A 1 165 ? 11.208 2.082 11.634 1.00 93.69 165 PHE A CA 1
ATOM 1225 C C . PHE A 1 165 ? 11.205 1.239 12.909 1.00 93.69 165 PHE A C 1
ATOM 1227 O O . PHE A 1 165 ? 11.353 1.773 14.006 1.00 93.69 165 PHE A O 1
ATOM 1234 N N . PHE A 1 166 ? 11.032 -0.079 12.783 1.00 92.50 166 PHE A N 1
ATOM 1235 C CA . PHE A 1 166 ? 10.887 -0.987 13.926 1.00 92.50 166 PHE A CA 1
ATOM 1236 C C . PHE A 1 166 ? 12.108 -1.897 14.127 1.00 92.50 166 PHE A C 1
ATOM 1238 O O . PHE A 1 166 ? 12.074 -2.788 14.976 1.00 92.50 166 PHE A O 1
ATOM 1245 N N . GLY A 1 167 ? 13.183 -1.706 13.352 1.00 91.12 167 GLY A N 1
ATOM 1246 C CA . GLY A 1 167 ? 14.407 -2.506 13.449 1.00 91.12 167 GLY A CA 1
ATOM 1247 C C . GLY A 1 167 ? 14.187 -3.999 13.182 1.00 91.12 167 GLY A C 1
ATOM 1248 O O . GLY A 1 167 ? 14.894 -4.833 13.742 1.00 91.12 167 GLY A O 1
ATOM 1249 N N . GLY A 1 168 ? 13.165 -4.356 12.396 1.00 87.69 168 GLY A N 1
ATOM 1250 C CA . GLY A 1 168 ? 12.799 -5.751 12.126 1.00 87.69 168 GLY A CA 1
ATOM 1251 C C . GLY A 1 168 ? 11.999 -6.434 13.244 1.00 87.69 168 GLY A C 1
ATOM 1252 O O . GLY A 1 168 ? 11.713 -7.625 13.141 1.00 87.69 168 GLY A O 1
ATOM 1253 N N . GLN A 1 169 ? 11.636 -5.716 14.311 1.00 90.44 169 GLN A N 1
ATOM 1254 C CA . GLN A 1 169 ? 10.814 -6.256 15.395 1.00 90.44 169 GLN A CA 1
ATOM 1255 C C . GLN A 1 169 ? 9.349 -6.408 14.968 1.00 90.44 169 GLN A C 1
ATOM 1257 O O . GLN A 1 169 ? 8.883 -5.726 14.058 1.00 90.44 169 GLN A O 1
ATOM 1262 N N . ASN A 1 170 ? 8.606 -7.274 15.667 1.00 92.88 170 ASN A N 1
ATOM 1263 C CA . ASN A 1 170 ? 7.186 -7.498 15.397 1.00 92.88 170 ASN A CA 1
ATOM 1264 C C . ASN A 1 170 ? 6.396 -6.166 15.446 1.00 92.88 170 ASN A C 1
ATOM 1266 O O . ASN A 1 170 ? 6.373 -5.525 16.507 1.00 92.88 170 ASN A O 1
ATOM 1270 N N . PRO A 1 171 ? 5.756 -5.753 14.333 1.00 93.50 171 PRO A N 1
ATOM 1271 C CA . PRO A 1 171 ? 5.017 -4.495 14.263 1.00 93.50 171 PRO A CA 1
ATOM 1272 C C . PRO A 1 171 ? 3.606 -4.588 14.866 1.00 93.50 171 PRO A C 1
ATOM 1274 O O . PRO A 1 171 ? 2.978 -3.557 15.096 1.00 93.50 171 PRO A O 1
ATOM 1277 N N . LEU A 1 172 ? 3.083 -5.793 15.126 1.00 95.44 172 LEU A N 1
ATOM 1278 C CA . LEU A 1 172 ? 1.712 -5.966 15.607 1.00 95.44 172 LEU A CA 1
ATOM 1279 C C . LEU A 1 172 ? 1.505 -5.305 16.976 1.00 95.44 172 LEU A C 1
ATOM 1281 O O . LEU A 1 172 ? 2.282 -5.509 17.907 1.00 95.44 172 LEU A O 1
ATOM 1285 N N . GLY A 1 173 ? 0.432 -4.518 17.087 1.00 93.56 173 GLY A N 1
ATOM 1286 C CA . GLY A 1 173 ? 0.073 -3.781 18.302 1.00 93.56 173 GLY A CA 1
ATOM 1287 C C . GLY A 1 173 ? 0.889 -2.509 18.545 1.00 93.56 173 GLY A C 1
ATOM 1288 O O . GLY A 1 173 ? 0.608 -1.790 19.503 1.00 93.56 173 GLY A O 1
ATOM 1289 N N . ARG A 1 174 ? 1.875 -2.200 17.693 1.00 93.50 174 ARG A N 1
ATOM 1290 C CA . ARG A 1 174 ? 2.597 -0.927 17.761 1.00 93.50 174 ARG A CA 1
ATOM 1291 C C . ARG A 1 174 ? 1.778 0.197 17.147 1.00 93.50 174 ARG A C 1
ATOM 1293 O O . ARG A 1 174 ? 0.879 -0.026 16.342 1.00 93.50 174 ARG A O 1
ATOM 1300 N N . GLN A 1 175 ? 2.116 1.412 17.551 1.00 93.56 175 GLN A N 1
ATOM 1301 C CA . GLN A 1 175 ? 1.451 2.630 17.118 1.00 93.56 175 GLN A CA 1
ATOM 1302 C C . GLN A 1 175 ? 2.492 3.619 16.612 1.00 93.56 175 GLN A C 1
ATOM 1304 O O . GLN A 1 175 ? 3.637 3.623 17.067 1.00 93.56 175 GLN A O 1
ATOM 1309 N N . PHE A 1 176 ? 2.067 4.452 15.679 1.00 93.69 176 PHE A N 1
ATOM 1310 C CA . PHE A 1 176 ? 2.777 5.630 15.218 1.00 93.69 176 PHE A CA 1
ATOM 1311 C C . PHE A 1 176 ? 1.737 6.710 14.930 1.00 93.69 176 PHE A C 1
ATOM 1313 O O . PHE A 1 176 ? 0.550 6.405 14.781 1.00 93.69 176 PHE A O 1
ATOM 1320 N N . THR A 1 177 ? 2.171 7.960 14.878 1.00 93.69 177 THR A N 1
ATOM 1321 C CA . THR A 1 177 ? 1.312 9.083 14.496 1.00 93.69 177 THR A CA 1
ATOM 1322 C C . THR A 1 177 ? 1.774 9.650 13.169 1.00 93.69 177 THR A C 1
ATOM 1324 O O . THR A 1 177 ? 2.949 9.531 12.824 1.00 93.69 177 THR A O 1
ATOM 1327 N N . ILE A 1 178 ? 0.852 10.254 12.433 1.00 90.19 178 ILE A N 1
ATOM 1328 C CA . ILE A 1 178 ? 1.190 11.116 11.303 1.00 90.19 178 ILE A CA 1
ATOM 1329 C C . ILE A 1 178 ? 1.615 12.467 11.901 1.00 90.1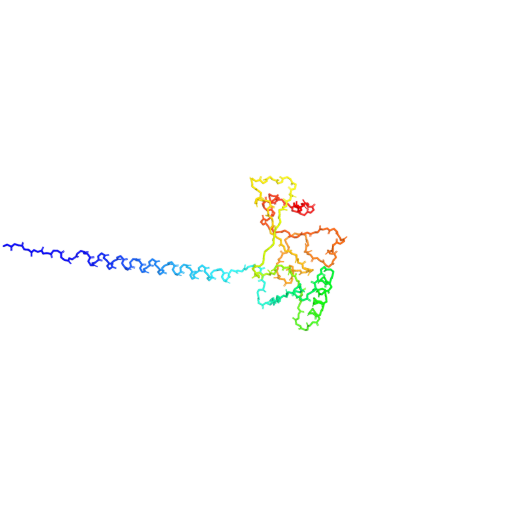9 178 ILE A C 1
ATOM 1331 O O . ILE A 1 178 ? 1.022 12.909 12.888 1.00 90.19 178 ILE A O 1
ATOM 1335 N N . ASP A 1 179 ? 2.726 13.013 11.416 1.00 79.81 179 ASP A N 1
ATOM 1336 C CA . ASP A 1 179 ? 3.279 14.311 11.815 1.00 79.81 179 ASP A CA 1
ATOM 1337 C C . ASP A 1 179 ? 2.555 15.375 10.969 1.00 79.81 179 ASP A C 1
ATOM 1339 O O . ASP A 1 179 ? 2.838 15.491 9.776 1.00 79.81 179 ASP A O 1
ATOM 1343 N N . ASP A 1 180 ? 1.557 16.040 11.565 1.00 57.81 180 ASP A N 1
ATOM 1344 C CA . ASP A 1 180 ? 0.744 17.104 10.938 1.00 57.81 180 ASP A CA 1
ATOM 1345 C C . ASP A 1 180 ? 1.536 18.413 10.740 1.00 57.81 180 ASP A C 1
ATOM 1347 O O . ASP A 1 180 ? 2.265 18.828 11.675 1.00 57.81 180 ASP A O 1
#

Secondary structure (DSSP, 8-state):
-------SSHHHHHHHHHHHHHHHHHHHHHHHHHHHHHHHHS--SS-GGG-------TTTTT--THHHHHHHHHHHHHHHTSTT------BSS-TTSS--EEEEEE-TT---SSGGGGEEEE--B-TTHHHHHTPPPSSS----TT--TTS-------HHHHHHHHTT---TT---EE--

Sequence (180 aa):
MSESRSRFGWGKGLVAGQVALSLLVLFAAGLLVRSLQNVMTQDFGYQRNRLVIARLDPTAAGYNGDRMKLLAEQLVTRIASSPGVRSVTYSANGLFAGSESGDAIIVPGFKANKDSDRVAMEDYVGPGYFGAVGIPILAGRGIEAQDTATSTRVTVVNEAMVKHFFGGQNPLGRQFTIDD

pLDDT: mean 85.91, std 12.44, range [38.81, 96.44]

Radius of gyration: 27.27 Å; chains: 1; bounding box: 89×31×72 Å

Foldseek 3Di:
DDDDDPPDPDVVVVVVVVVVVVVVVVVVVVVVVVVVVCVVPPCPQFDPVQDDDDDDDCVVVVQDDPSVVVVQVVVQVVVCPDPPDDHDKDKPQDDVNPRKDWFFKAFPPDDDPDSVLRIDIDMDMGACRCVNRRNDDPDDDDDHPPQDPPDPHDDDDDQVCCCSRVVVDDCPPGDMGGDD